Protein AF-A0A519MC18-F1 (afdb_monomer)

Foldseek 3Di:
DPDDAQDKDKDKFFQQADPVDNVHDGDDVVNVCVVQPPWDKDKDQAFFDPVVLVPDDPVVRRVCSVVVVVRRGMMIMITTHD

Radius of gyration: 14.72 Å; Cα contacts (8 Å, |Δi|>4): 125; chains: 1; bounding box: 36×29×37 Å

Sequence (82 aa):
RWVAPGGGVLVYDFVVDNPRNPDVRRVPLQELQSLFRGAQLQSHRLTLAPPIARRLPAWMIAPASQLLHPLRTHRLTWVAKP

Mean predicted aligned error: 3.23 Å

Nearest PDB structures (foldseek):
  1yzh-assembly1_A  TM=4.297E-01  e=6.796E+00  Streptococcus pneumoniae
  2jz5-assembly1_A  TM=4.277E-01  e=8.831E+00  Vibrio parahaemolyticus RIMD 2210633
  5z79-assembly3_E  TM=1.621E-01  e=7.256E+00  Plasmodium vivax

Secondary structure (DSSP, 8-state):
--SPTT-EEEEEEESS--TT-TT-----HHHHHHHSTT-EEEEEE--B-HHHHTTS-HHHHHHHHHH-GGGB-EEEEEEE--

pLDDT: mean 94.19, std 2.7, range [81.5, 97.69]

Solvent-accessible surface area (backbone atoms only — not comparable to full-atom values): 4836 Å² total; per-residue (Å²): 135,87,71,61,75,72,34,64,48,83,45,76,46,37,73,51,62,42,92,89,39,85,88,44,70,44,64,53,70,69,54,51,46,67,75,43,68,86,44,51,78,49,75,45,74,57,43,41,36,63,83,58,44,76,73,43,61,76,84,47,41,62,60,49,29,68,72,41,55,89,48,32,38,28,32,46,30,44,38,33,36,104

Structure (mmCIF, N/CA/C/O backbone):
data_AF-A0A519MC18-F1
#
_entry.id   AF-A0A519MC18-F1
#
loop_
_atom_site.group_PDB
_atom_site.id
_atom_site.type_symbol
_atom_site.label_atom_id
_atom_site.label_alt_id
_atom_site.label_comp_id
_atom_site.label_asym_id
_atom_site.label_entity_id
_atom_site.label_seq_id
_atom_site.pdbx_PDB_ins_code
_atom_site.Cartn_x
_atom_site.Cartn_y
_atom_site.Cartn_z
_atom_site.occupancy
_atom_site.B_iso_or_equiv
_atom_site.auth_seq_id
_atom_site.auth_comp_id
_atom_site.auth_asym_id
_atom_site.auth_atom_id
_atom_site.pdbx_PDB_model_num
ATOM 1 N N . ARG A 1 1 ? -19.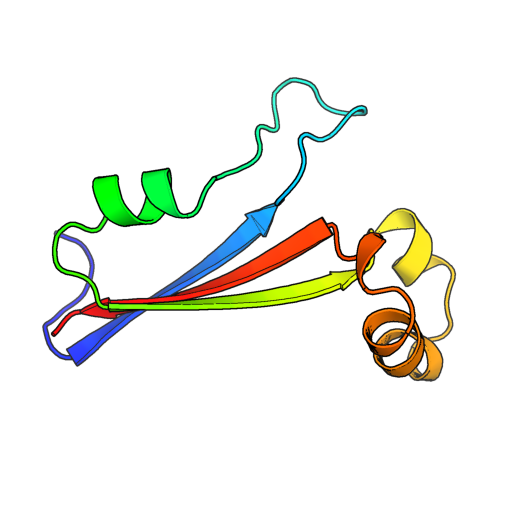699 6.195 8.702 1.00 81.50 1 ARG A N 1
ATOM 2 C CA . ARG A 1 1 ? -19.028 5.452 9.806 1.00 81.50 1 ARG A CA 1
ATOM 3 C C . ARG A 1 1 ? -18.125 4.414 9.147 1.00 81.50 1 ARG A C 1
ATOM 5 O O . ARG A 1 1 ? -18.581 3.828 8.181 1.00 81.50 1 ARG A O 1
ATOM 12 N N . TRP A 1 2 ? -16.877 4.255 9.593 1.00 90.94 2 TRP A N 1
ATOM 13 C CA . TRP A 1 2 ? -15.932 3.296 9.007 1.00 90.94 2 TRP A CA 1
ATOM 14 C C . TRP A 1 2 ? -15.900 2.019 9.856 1.00 90.94 2 TRP A C 1
ATOM 16 O O . TRP A 1 2 ? -16.858 1.260 9.800 1.00 90.94 2 TRP A O 1
ATOM 26 N N . VAL A 1 3 ? -14.911 1.814 10.722 1.00 95.88 3 VAL A N 1
ATOM 27 C CA . VAL A 1 3 ? -14.838 0.618 11.587 1.00 95.88 3 VAL A CA 1
ATOM 28 C C . VAL A 1 3 ? -15.333 0.878 13.018 1.00 95.88 3 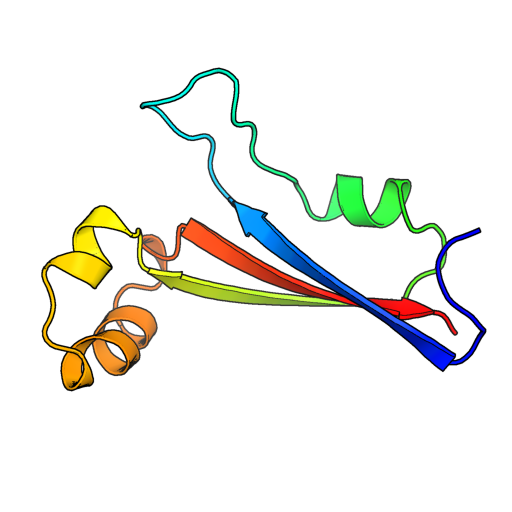VAL A C 1
ATOM 30 O O . VAL A 1 3 ? -15.552 2.032 13.423 1.00 95.88 3 VAL A O 1
ATOM 33 N N . ALA A 1 4 ? -15.537 -0.195 13.788 1.00 95.44 4 ALA A N 1
ATOM 34 C CA . ALA A 1 4 ? -15.762 -0.128 15.235 1.00 95.44 4 ALA A CA 1
ATOM 35 C C . ALA A 1 4 ? -14.505 0.399 15.971 1.00 95.44 4 ALA A C 1
ATOM 37 O O . ALA A 1 4 ? -13.411 0.300 15.413 1.00 95.44 4 ALA A O 1
ATOM 38 N N . PRO A 1 5 ? -14.633 0.992 17.176 1.00 93.94 5 PRO A N 1
ATOM 39 C CA . PRO A 1 5 ? -13.474 1.378 17.996 1.00 93.94 5 PRO A CA 1
ATOM 40 C C . PRO A 1 5 ? -12.492 0.212 18.187 1.00 93.94 5 PRO A C 1
ATOM 42 O O . PRO A 1 5 ? -12.926 -0.933 18.318 1.00 93.94 5 PRO A O 1
ATOM 45 N N . GLY A 1 6 ? -11.188 0.493 18.137 1.00 93.31 6 GLY A N 1
ATOM 46 C CA . GLY A 1 6 ? -10.122 -0.520 18.147 1.00 93.31 6 GLY A CA 1
ATOM 47 C C . GLY A 1 6 ? -9.902 -1.269 16.820 1.00 93.31 6 GLY A C 1
ATOM 48 O O . GLY A 1 6 ? -8.943 -2.028 16.697 1.00 93.31 6 GLY A O 1
ATOM 49 N N . GLY A 1 7 ? -10.760 -1.070 15.813 1.00 96.00 7 GLY A N 1
ATOM 50 C CA . GLY A 1 7 ? -10.565 -1.599 14.461 1.00 96.00 7 GLY A CA 1
ATOM 51 C C . GLY A 1 7 ? -9.653 -0.721 13.599 1.00 96.00 7 GLY A C 1
ATOM 52 O O . GLY A 1 7 ? -9.246 0.371 13.991 1.00 96.00 7 GLY A O 1
ATOM 53 N N . GLY A 1 8 ? -9.381 -1.150 12.367 1.00 96.62 8 GLY A N 1
ATOM 54 C CA . GLY A 1 8 ? -8.649 -0.323 11.411 1.00 96.62 8 GLY A CA 1
ATOM 55 C C . GLY A 1 8 ? -8.898 -0.695 9.957 1.00 96.62 8 GLY A C 1
ATOM 56 O O . GLY A 1 8 ? -9.527 -1.708 9.652 1.00 96.62 8 GLY A O 1
ATOM 57 N N . VAL A 1 9 ? -8.427 0.169 9.063 1.00 96.88 9 VAL A N 1
ATOM 58 C CA . VAL A 1 9 ? -8.518 -0.002 7.610 1.00 96.88 9 VAL A CA 1
ATOM 59 C C . VAL A 1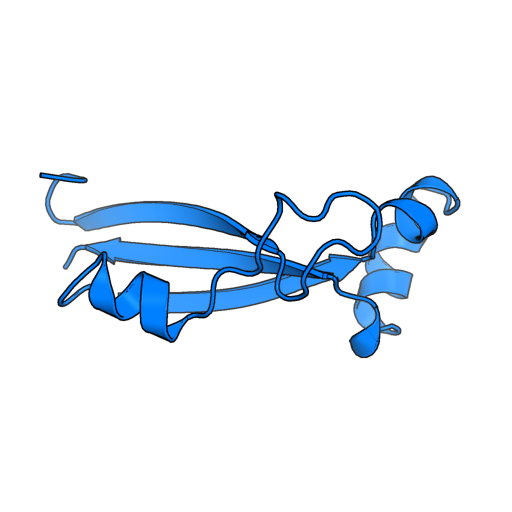 9 ? -7.115 -0.180 7.060 1.00 96.88 9 VAL A C 1
ATOM 61 O O . VAL A 1 9 ? -6.221 0.622 7.330 1.00 96.88 9 VAL A O 1
ATOM 64 N N . LEU A 1 10 ? -6.929 -1.234 6.270 1.00 96.88 10 LEU A N 1
ATOM 65 C CA . LEU A 1 10 ? -5.701 -1.458 5.525 1.00 96.88 10 LEU A CA 1
ATOM 66 C C . LEU A 1 10 ? -5.848 -0.841 4.134 1.00 96.88 10 LEU A C 1
ATOM 68 O O . L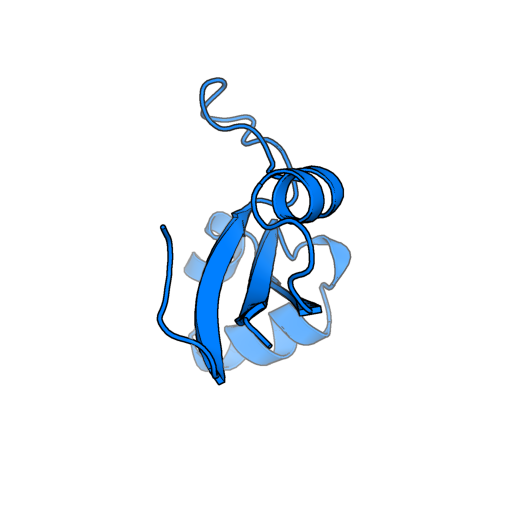EU A 1 10 ? -6.634 -1.315 3.318 1.00 96.88 10 LEU A O 1
ATOM 72 N N . VAL A 1 11 ? -5.095 0.222 3.872 1.00 96.25 11 VAL A N 1
ATOM 73 C CA . VAL A 1 11 ? -5.071 0.909 2.579 1.00 96.25 11 VAL A CA 1
ATOM 74 C C . VAL A 1 11 ? -3.832 0.470 1.811 1.00 96.25 11 VAL A C 1
ATOM 76 O O . VAL A 1 11 ? -2.710 0.615 2.301 1.00 96.25 11 VAL A O 1
ATOM 79 N N . TYR A 1 12 ? -4.029 -0.048 0.602 1.00 95.25 12 TYR A N 1
ATOM 80 C CA . TYR A 1 12 ? -2.956 -0.416 -0.313 1.00 95.25 12 TYR A CA 1
ATOM 81 C C . TYR A 1 12 ? -3.105 0.360 -1.617 1.00 95.25 12 TYR A C 1
ATOM 83 O O . TYR A 1 12 ? -4.039 0.104 -2.372 1.00 95.25 12 TYR A O 1
ATOM 91 N N . ASP A 1 13 ? -2.210 1.318 -1.859 1.00 93.62 13 ASP A N 1
ATOM 92 C CA . ASP A 1 13 ? -2.403 2.290 -2.939 1.00 93.62 13 ASP A CA 1
ATOM 93 C C . ASP A 1 13 ? -1.094 2.848 -3.522 1.00 93.62 13 ASP A C 1
ATOM 95 O O . ASP A 1 13 ? -0.005 2.668 -2.958 1.00 93.62 13 ASP A O 1
ATOM 99 N N . PHE A 1 14 ? -1.198 3.532 -4.661 1.00 92.75 14 PHE A N 1
ATOM 100 C CA . PHE A 1 14 ? -0.102 4.140 -5.401 1.00 92.75 14 PHE A CA 1
ATOM 101 C C . PHE A 1 14 ? 0.447 5.401 -4.719 1.00 92.75 14 PHE A C 1
ATOM 103 O O . PHE A 1 14 ? -0.284 6.269 -4.243 1.00 92.75 14 PHE A O 1
ATOM 110 N N . VAL A 1 15 ? 1.777 5.547 -4.731 1.00 92.88 15 VAL A N 1
ATOM 111 C CA . VAL A 1 15 ? 2.476 6.767 -4.266 1.00 92.88 15 VAL A CA 1
ATOM 112 C C . VAL A 1 15 ? 2.888 7.704 -5.401 1.00 92.88 15 VAL A C 1
ATOM 114 O O . VAL A 1 15 ? 3.407 8.793 -5.147 1.00 92.88 15 VAL A O 1
ATOM 117 N N . VAL A 1 16 ? 2.675 7.272 -6.640 1.00 91.69 16 VAL A N 1
ATOM 118 C CA . VAL A 1 16 ? 2.951 7.994 -7.884 1.00 91.69 16 VAL A CA 1
ATOM 119 C C . VAL A 1 16 ? 1.743 7.857 -8.801 1.00 91.69 16 VAL A C 1
ATOM 121 O O . VAL A 1 16 ? 1.046 6.848 -8.732 1.00 91.69 16 VAL A O 1
ATOM 124 N N . ASP A 1 17 ? 1.496 8.849 -9.650 1.00 92.50 17 ASP A N 1
ATOM 125 C CA . ASP A 1 17 ? 0.457 8.724 -10.673 1.00 92.50 17 ASP A CA 1
ATOM 126 C C . ASP A 1 17 ? 0.842 7.628 -11.675 1.00 92.50 17 ASP A C 1
ATOM 128 O O . ASP A 1 17 ? 2.029 7.358 -11.900 1.00 92.50 17 ASP A O 1
ATOM 132 N N . ASN A 1 18 ? -0.152 6.980 -12.283 1.00 89.56 18 ASN A N 1
ATOM 133 C CA . ASN A 1 18 ? 0.112 5.960 -13.289 1.00 89.56 18 ASN A CA 1
ATOM 134 C C . ASN A 1 18 ? 0.211 6.607 -14.682 1.00 89.56 18 ASN A C 1
ATOM 136 O O . ASN A 1 18 ? -0.812 6.976 -15.253 1.00 89.56 18 ASN A O 1
ATOM 140 N N . PRO A 1 19 ? 1.398 6.672 -15.313 1.00 85.56 19 PRO A N 1
ATOM 141 C CA . PRO A 1 19 ? 1.536 7.300 -16.628 1.00 85.56 19 PRO A CA 1
ATOM 142 C C . PRO A 1 19 ? 0.772 6.560 -17.736 1.00 85.56 19 PRO A C 1
ATOM 144 O O . PRO A 1 19 ? 0.545 7.116 -18.803 1.00 85.56 19 PRO A O 1
ATOM 147 N N . ARG A 1 20 ? 0.396 5.294 -17.508 1.00 87.25 20 ARG A N 1
ATOM 148 C CA . ARG A 1 20 ? -0.343 4.467 -18.473 1.00 87.25 20 ARG A CA 1
ATOM 149 C C . ARG A 1 20 ? -1.854 4.512 -18.272 1.00 87.25 20 ARG A C 1
ATOM 151 O O . ARG A 1 20 ? -2.570 3.930 -19.077 1.00 87.25 20 ARG A O 1
ATOM 158 N N . ASN A 1 21 ? -2.327 5.133 -17.194 1.00 91.81 21 ASN A N 1
ATOM 159 C CA . ASN A 1 21 ? -3.746 5.326 -16.945 1.00 91.81 21 ASN A CA 1
ATOM 160 C C . ASN A 1 21 ? -3.956 6.677 -16.233 1.00 91.81 21 ASN A C 1
ATOM 162 O O . ASN A 1 21 ? -3.761 6.736 -15.017 1.00 91.81 21 ASN A O 1
ATOM 166 N N . PRO A 1 22 ? -4.341 7.743 -16.960 1.00 91.56 22 PRO A N 1
ATOM 167 C CA . PRO A 1 22 ? -4.491 9.085 -16.393 1.00 91.56 22 PRO A CA 1
ATOM 168 C C . PRO A 1 22 ? -5.609 9.188 -15.344 1.00 91.56 22 PRO A C 1
ATOM 170 O O . PRO A 1 22 ? -5.580 10.107 -14.524 1.00 91.56 22 PRO A O 1
ATOM 173 N N . ASP A 1 23 ? -6.546 8.236 -15.325 1.00 93.88 23 ASP A N 1
ATOM 174 C CA . ASP A 1 23 ? -7.621 8.176 -14.330 1.00 93.88 23 ASP A CA 1
ATOM 175 C C . ASP A 1 23 ? -7.127 7.657 -12.968 1.00 93.88 23 ASP A C 1
ATOM 177 O O . ASP A 1 23 ? -7.829 7.764 -11.963 1.00 93.88 23 ASP A O 1
ATOM 181 N N . VAL A 1 24 ? -5.903 7.117 -12.898 1.00 92.25 24 VAL A N 1
ATOM 182 C CA . VAL A 1 24 ? -5.284 6.654 -11.650 1.00 92.25 24 VAL A CA 1
ATOM 183 C C . VAL A 1 24 ? -4.391 7.750 -11.077 1.00 92.25 24 VAL A C 1
ATOM 185 O O . VAL A 1 24 ? -3.273 7.993 -11.545 1.00 92.25 24 VAL A O 1
ATOM 188 N N . ARG A 1 25 ? -4.884 8.379 -10.010 1.00 91.75 25 ARG A N 1
ATOM 189 C CA . ARG A 1 25 ? -4.160 9.372 -9.213 1.00 91.75 25 ARG A CA 1
ATOM 190 C C . ARG A 1 25 ? -3.510 8.720 -8.000 1.00 91.75 25 ARG A C 1
ATOM 192 O O . ARG A 1 25 ? -4.082 7.818 -7.394 1.00 91.75 25 ARG A O 1
ATOM 199 N N . ARG A 1 26 ? -2.332 9.207 -7.616 1.00 92.81 26 ARG A N 1
ATOM 200 C CA . ARG A 1 26 ? -1.729 8.867 -6.323 1.00 92.81 26 ARG A CA 1
ATOM 201 C C . ARG A 1 26 ? -2.626 9.342 -5.182 1.00 92.81 26 ARG A C 1
ATOM 203 O O . ARG A 1 26 ? -3.186 10.432 -5.272 1.00 92.81 26 ARG A O 1
ATOM 210 N N . VAL A 1 27 ? -2.625 8.603 -4.076 1.00 90.69 27 VAL A N 1
ATOM 211 C CA . VAL A 1 27 ? -3.280 9.022 -2.828 1.00 90.69 27 VAL A CA 1
ATOM 212 C C . VAL A 1 27 ? -2.216 9.433 -1.800 1.00 90.69 27 VAL A C 1
ATOM 214 O O . VAL A 1 27 ? -1.466 8.592 -1.283 1.00 90.69 27 VAL A O 1
ATOM 217 N N . PRO A 1 28 ? -2.069 10.740 -1.507 1.00 92.31 28 PRO A N 1
ATOM 218 C CA . PRO A 1 28 ? -1.149 11.229 -0.487 1.00 92.31 28 PRO A CA 1
ATOM 219 C C . PRO A 1 28 ? -1.593 10.829 0.925 1.00 92.31 28 PRO A C 1
ATOM 221 O O . PRO A 1 28 ? -2.777 10.685 1.215 1.00 92.31 28 PRO A O 1
ATOM 224 N N . LEU A 1 29 ? -0.646 10.742 1.867 1.00 93.69 29 LEU A N 1
ATOM 225 C CA . LEU A 1 29 ? -0.997 10.491 3.274 1.00 93.69 29 LEU A CA 1
ATOM 226 C C . LEU A 1 29 ? -1.880 11.588 3.862 1.00 93.69 29 LEU A C 1
ATOM 228 O O . LEU A 1 29 ? -2.714 11.302 4.709 1.00 93.69 29 LEU A O 1
ATOM 232 N N . GLN A 1 30 ? -1.692 12.828 3.421 1.00 94.00 30 GLN A N 1
ATOM 233 C CA . GLN A 1 30 ? -2.486 13.975 3.850 1.00 94.00 30 GLN A CA 1
ATOM 234 C C . GLN A 1 30 ? -3.964 13.798 3.487 1.00 94.00 30 GLN A C 1
ATOM 236 O O . GLN A 1 30 ? -4.839 14.201 4.247 1.00 94.00 30 GLN A O 1
ATOM 241 N N . GLU A 1 31 ? -4.242 13.152 2.355 1.00 94.62 31 GLU A N 1
ATOM 242 C CA . GLU A 1 31 ? -5.601 12.815 1.947 1.00 94.62 31 GLU A CA 1
ATOM 243 C C . GLU A 1 31 ? -6.178 11.701 2.826 1.00 94.62 31 GLU A C 1
ATOM 245 O O . GLU A 1 31 ? -7.293 11.818 3.321 1.00 94.62 31 GLU A O 1
ATOM 250 N N . LEU A 1 32 ? -5.392 10.671 3.157 1.00 94.56 32 LEU A N 1
ATOM 251 C CA . LEU A 1 32 ? -5.831 9.667 4.135 1.00 94.56 32 LEU A CA 1
ATOM 252 C C . LEU A 1 32 ? -6.104 10.282 5.516 1.00 94.56 32 LEU A C 1
ATOM 254 O O . LEU A 1 32 ? -7.084 9.920 6.161 1.00 94.56 32 LEU A O 1
ATOM 258 N N . GLN A 1 33 ? -5.289 11.238 5.965 1.00 94.75 33 GLN A N 1
ATOM 259 C CA . GLN A 1 33 ? -5.522 11.959 7.224 1.00 94.75 33 GLN A CA 1
ATOM 260 C C . GLN A 1 33 ? -6.807 12.795 7.181 1.00 94.75 33 GLN A C 1
ATOM 262 O O . GLN A 1 33 ? -7.522 12.872 8.183 1.00 94.75 33 GLN A O 1
ATOM 267 N N . SER A 1 34 ? -7.119 13.414 6.038 1.00 95.25 34 SER A N 1
ATOM 268 C CA . SER A 1 34 ? -8.330 14.224 5.885 1.00 95.25 34 SER A CA 1
ATOM 269 C C . SER A 1 34 ? -9.598 13.364 5.814 1.00 95.25 34 SER A C 1
ATOM 271 O O . SER A 1 34 ? -10.618 13.756 6.392 1.00 95.25 34 SER A O 1
ATOM 273 N N . LEU A 1 35 ? -9.517 12.187 5.179 1.00 94.25 35 LEU A N 1
ATOM 274 C CA . LEU A 1 35 ? -10.590 11.191 5.092 1.00 94.25 35 LEU A CA 1
ATOM 275 C C . LEU A 1 35 ? -10.843 10.494 6.438 1.00 94.25 35 LEU A C 1
ATOM 277 O O . LEU A 1 35 ? -11.993 10.320 6.845 1.00 94.25 35 LEU A O 1
ATOM 281 N N . PHE A 1 36 ? -9.778 10.130 7.157 1.00 95.12 36 PHE A N 1
ATOM 282 C CA . PHE A 1 36 ? -9.835 9.417 8.435 1.00 95.12 36 PHE A CA 1
ATOM 283 C C . PHE A 1 36 ? -9.411 10.319 9.594 1.00 95.12 36 PHE A C 1
ATOM 285 O O . PHE A 1 36 ? -8.408 10.087 10.271 1.00 95.12 36 PHE A O 1
ATOM 292 N N . ARG A 1 37 ? -10.199 11.370 9.837 1.00 93.38 37 ARG A N 1
ATOM 293 C CA . ARG A 1 37 ? -9.905 12.344 10.897 1.00 93.38 37 ARG A CA 1
ATOM 294 C C . ARG A 1 37 ? -9.767 11.667 12.262 1.00 93.38 37 ARG A C 1
ATOM 296 O O . ARG A 1 37 ? -10.654 10.927 12.685 1.00 93.38 37 ARG A O 1
ATOM 303 N N . GLY A 1 38 ? -8.665 11.962 12.951 1.00 92.50 38 GLY A N 1
ATOM 304 C CA . GLY A 1 38 ? -8.353 11.414 14.275 1.00 92.50 38 GLY A CA 1
ATOM 305 C C . GLY A 1 38 ? -7.848 9.967 14.274 1.00 92.50 38 GLY A C 1
ATOM 306 O O . GLY A 1 38 ? -7.628 9.415 15.349 1.00 92.50 38 GLY A O 1
ATOM 307 N N . ALA A 1 39 ? -7.657 9.344 13.107 1.00 95.69 39 ALA A N 1
ATOM 308 C CA . ALA A 1 39 ? -7.041 8.026 13.018 1.00 95.69 39 ALA A CA 1
ATOM 309 C C . ALA A 1 39 ? -5.524 8.094 13.238 1.00 95.69 39 ALA A C 1
ATOM 311 O O . ALA A 1 39 ? -4.863 9.077 12.890 1.00 95.69 39 ALA A O 1
ATOM 312 N N . GLN A 1 40 ? -4.959 7.007 13.757 1.00 96.31 40 GLN A N 1
ATOM 313 C CA . GLN A 1 40 ? -3.512 6.827 13.834 1.00 96.31 40 GLN A CA 1
ATOM 314 C C . GLN A 1 40 ? -3.034 6.125 12.562 1.00 96.31 40 GLN A C 1
ATOM 316 O O . GLN A 1 40 ? -3.514 5.042 12.230 1.00 96.31 40 GLN A O 1
ATOM 321 N N . LEU A 1 41 ? -2.101 6.742 11.834 1.00 96.56 41 LEU A N 1
ATOM 322 C CA . LEU A 1 41 ? -1.605 6.214 10.562 1.00 96.56 41 LEU A CA 1
ATOM 323 C C . LEU A 1 41 ? -0.205 5.621 10.703 1.00 96.56 41 LEU A C 1
ATOM 325 O O . LEU A 1 41 ? 0.723 6.307 11.126 1.00 96.56 41 LEU A O 1
ATOM 329 N N . GLN A 1 42 ? -0.032 4.384 10.244 1.00 97.06 42 GLN A N 1
ATOM 330 C CA . GLN A 1 42 ? 1.275 3.751 10.060 1.00 97.06 42 GLN A CA 1
ATOM 331 C C . GLN A 1 42 ? 1.437 3.376 8.592 1.00 97.06 42 GLN A C 1
ATOM 333 O O . GLN A 1 42 ? 0.599 2.674 8.038 1.00 97.06 42 GLN A O 1
ATOM 338 N N . SER A 1 43 ? 2.501 3.838 7.936 1.00 96.44 43 SER A N 1
ATOM 339 C CA . SER A 1 43 ? 2.627 3.739 6.479 1.00 96.44 43 SER A CA 1
ATOM 340 C C . SER A 1 43 ? 4.017 3.300 6.044 1.00 96.44 43 SER A C 1
ATOM 342 O O . SER A 1 43 ? 5.004 3.942 6.393 1.00 96.44 43 SER A O 1
ATOM 344 N N . HIS A 1 44 ? 4.073 2.340 5.122 1.00 95.00 44 HIS A N 1
ATOM 345 C CA . HIS A 1 44 ? 5.320 1.842 4.547 1.00 95.00 44 HIS A CA 1
ATOM 346 C C . HIS A 1 44 ? 5.225 1.732 3.023 1.00 95.00 44 HIS A C 1
ATOM 348 O O . HIS A 1 44 ? 4.227 1.257 2.484 1.00 95.00 44 HIS A O 1
ATOM 354 N N . ARG A 1 45 ? 6.284 2.139 2.309 1.00 94.62 45 ARG A N 1
ATOM 355 C CA . ARG A 1 45 ? 6.445 1.819 0.880 1.00 94.62 45 ARG A CA 1
ATOM 356 C C . ARG A 1 45 ? 7.080 0.445 0.765 1.00 94.62 45 ARG A C 1
ATOM 358 O O . ARG A 1 45 ? 8.193 0.253 1.262 1.00 94.62 45 ARG A O 1
ATOM 365 N N . LEU A 1 46 ? 6.394 -0.487 0.115 1.00 92.31 46 LEU A N 1
ATOM 366 C CA . LEU A 1 46 ? 6.772 -1.903 0.141 1.00 92.31 46 LEU A CA 1
ATOM 367 C C . LEU A 1 46 ? 6.866 -2.488 -1.270 1.00 92.31 46 LEU A C 1
ATOM 369 O O . LEU A 1 46 ? 7.894 -3.057 -1.622 1.00 92.31 46 LEU A O 1
ATOM 373 N N . THR A 1 47 ? 5.842 -2.296 -2.101 1.00 94.06 47 THR A N 1
ATOM 374 C CA . THR A 1 47 ? 5.761 -2.988 -3.393 1.00 94.06 47 THR A CA 1
ATOM 375 C C . THR A 1 47 ? 6.549 -2.283 -4.483 1.00 94.06 47 THR A C 1
ATOM 377 O O . THR A 1 47 ? 6.272 -1.128 -4.832 1.00 94.06 47 THR A O 1
ATOM 380 N N . LEU A 1 48 ? 7.485 -3.022 -5.073 1.00 95.81 48 LEU A N 1
ATOM 381 C CA . LEU A 1 48 ? 8.167 -2.661 -6.309 1.00 95.81 48 LEU A CA 1
ATOM 382 C C . LEU A 1 48 ? 7.159 -2.405 -7.444 1.00 95.81 48 LEU A C 1
ATOM 384 O O . LEU A 1 48 ? 6.089 -3.009 -7.491 1.00 95.81 48 LEU A O 1
ATOM 388 N N . ALA A 1 49 ? 7.501 -1.521 -8.381 1.00 94.31 49 ALA A N 1
ATOM 389 C CA . ALA A 1 49 ? 6.736 -1.302 -9.605 1.00 94.31 49 ALA A CA 1
ATOM 390 C C .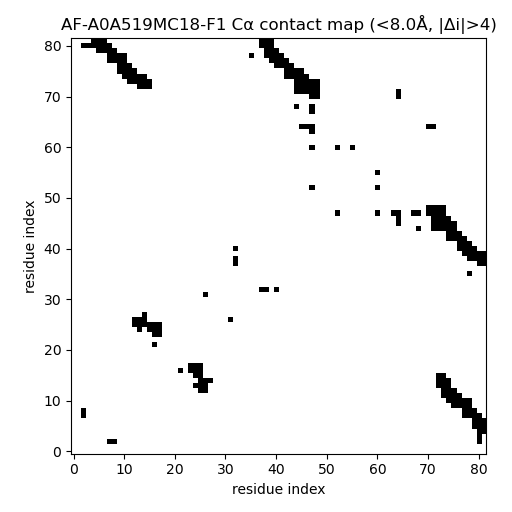 ALA A 1 49 ? 6.311 -2.643 -10.238 1.00 94.31 49 ALA A C 1
ATOM 392 O O . ALA A 1 49 ? 7.188 -3.441 -10.583 1.00 94.31 49 ALA A O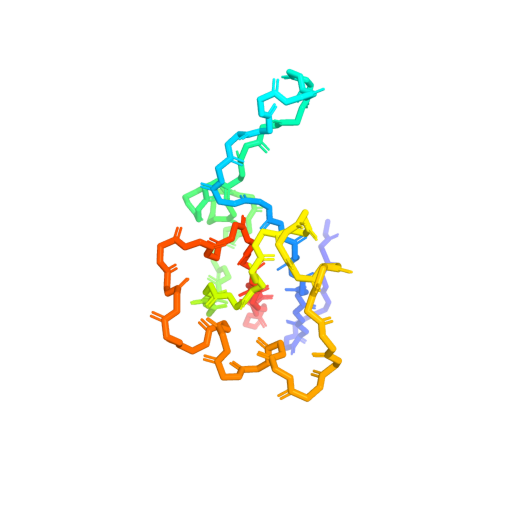 1
ATOM 393 N N . PRO A 1 50 ? 5.000 -2.903 -10.432 1.00 92.19 50 PRO A N 1
ATOM 394 C CA . PRO A 1 50 ? 4.520 -4.185 -10.945 1.00 92.19 50 PRO A CA 1
ATOM 395 C C . PRO A 1 50 ? 5.188 -4.637 -12.251 1.00 92.19 50 PRO A C 1
ATOM 397 O O . PRO A 1 50 ? 5.499 -5.821 -12.363 1.00 92.19 50 PRO A O 1
ATOM 400 N N .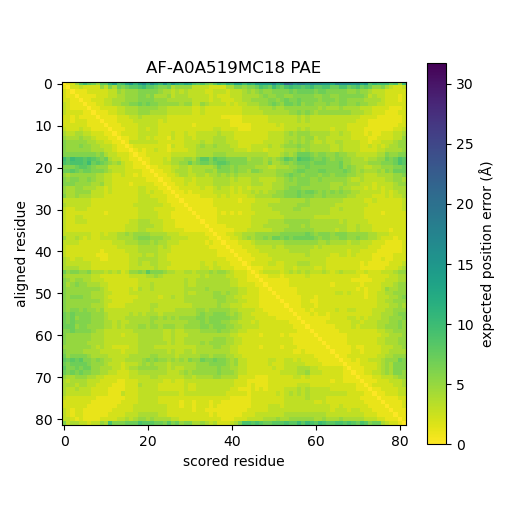 PRO A 1 51 ? 5.490 -3.751 -13.227 1.00 92.56 51 PRO A N 1
ATOM 401 C CA . PRO A 1 51 ? 6.226 -4.154 -14.423 1.00 92.56 51 PRO A CA 1
ATOM 402 C C . PRO A 1 51 ? 7.622 -4.722 -14.133 1.00 92.56 51 PRO A C 1
ATOM 404 O O . PRO A 1 51 ? 8.109 -5.535 -14.913 1.00 92.56 51 PRO A O 1
ATOM 407 N N . ILE A 1 52 ? 8.272 -4.297 -13.051 1.00 94.44 52 ILE A N 1
ATOM 408 C CA . ILE A 1 52 ? 9.589 -4.797 -12.647 1.00 94.44 52 ILE A CA 1
ATOM 409 C C . ILE A 1 52 ? 9.413 -6.083 -11.844 1.00 94.44 52 ILE A C 1
ATOM 411 O O . ILE A 1 52 ? 10.002 -7.098 -12.195 1.00 94.44 52 ILE A O 1
ATOM 415 N N . ALA A 1 53 ? 8.534 -6.076 -10.837 1.00 95.00 53 ALA A N 1
ATOM 416 C CA . ALA A 1 53 ? 8.287 -7.240 -9.986 1.00 95.00 53 ALA A CA 1
ATOM 417 C C . ALA A 1 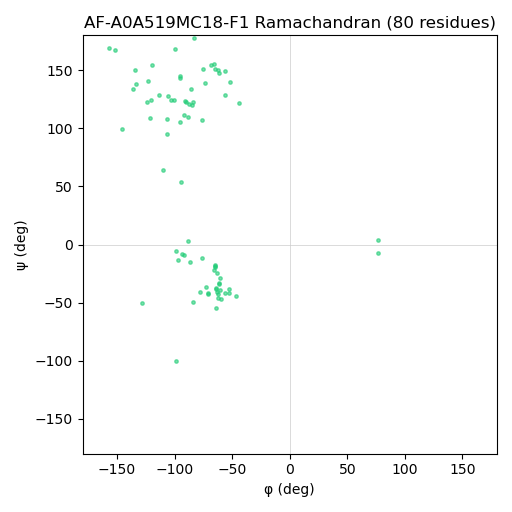53 ? 7.876 -8.483 -10.793 1.00 95.00 53 ALA A C 1
ATOM 419 O O . ALA A 1 53 ? 8.394 -9.565 -10.547 1.00 95.00 53 ALA A O 1
ATOM 420 N N . ARG A 1 54 ? 7.013 -8.322 -11.808 1.00 95.69 54 ARG A N 1
ATOM 421 C CA . ARG A 1 54 ? 6.560 -9.419 -12.687 1.00 95.69 54 ARG A CA 1
ATOM 422 C C . ARG A 1 54 ? 7.668 -10.034 -13.548 1.00 95.69 54 ARG A C 1
ATOM 424 O O . ARG A 1 54 ? 7.475 -11.123 -14.071 1.00 95.69 54 ARG A O 1
ATOM 431 N N . ARG A 1 55 ? 8.786 -9.329 -13.744 1.00 96.88 55 ARG A N 1
ATOM 432 C CA . ARG A 1 55 ? 9.946 -9.817 -14.508 1.00 96.88 55 ARG A CA 1
ATOM 433 C C . ARG A 1 55 ? 10.980 -10.515 -13.629 1.00 96.88 55 ARG A C 1
ATOM 435 O O . ARG A 1 55 ? 11.924 -11.090 -14.158 1.00 96.88 55 ARG A O 1
ATOM 442 N N . LEU A 1 56 ? 10.828 -10.444 -12.308 1.00 96.75 56 LEU A N 1
ATOM 443 C CA . LEU A 1 56 ? 11.730 -11.078 -11.360 1.00 96.75 56 LEU A CA 1
ATOM 444 C C . LEU A 1 56 ? 11.174 -12.450 -10.946 1.00 96.75 56 LEU A C 1
ATOM 446 O O . LEU A 1 56 ? 9.965 -12.585 -10.754 1.00 96.75 56 LEU A O 1
ATOM 450 N N . PRO A 1 57 ? 12.028 -13.467 -10.746 1.00 97.25 57 PRO A N 1
ATOM 451 C CA . PRO A 1 57 ? 11.624 -14.678 -10.051 1.00 97.25 57 PRO A CA 1
ATOM 452 C C . PRO A 1 57 ? 11.231 -14.340 -8.607 1.00 97.25 57 PRO A C 1
ATOM 454 O O . PRO A 1 57 ? 11.776 -13.416 -8.000 1.00 97.25 57 PRO A O 1
ATOM 457 N N . ALA A 1 58 ? 10.300 -15.113 -8.042 1.00 96.25 58 ALA A N 1
ATOM 458 C CA . ALA A 1 58 ? 9.658 -14.808 -6.761 1.00 96.25 58 ALA A CA 1
ATOM 459 C C . ALA A 1 58 ? 10.650 -14.529 -5.616 1.00 96.25 58 ALA A C 1
ATOM 461 O O . ALA A 1 58 ? 10.477 -13.573 -4.862 1.00 96.25 58 ALA A O 1
ATOM 462 N N . TRP A 1 59 ? 11.731 -15.309 -5.533 1.00 97.00 59 TRP A N 1
ATOM 463 C CA . TRP A 1 59 ? 12.761 -15.163 -4.502 1.00 97.00 59 TRP A CA 1
ATOM 464 C C . TRP A 1 59 ? 13.554 -13.848 -4.604 1.00 97.00 59 TRP A C 1
ATOM 466 O O . TRP A 1 59 ? 14.094 -13.387 -3.602 1.00 97.00 59 TRP A O 1
ATOM 476 N N . MET A 1 60 ? 13.590 -13.202 -5.777 1.00 96.94 60 MET A N 1
ATOM 477 C CA . MET A 1 60 ? 14.244 -11.901 -5.963 1.00 96.94 60 MET A CA 1
ATOM 478 C C . MET A 1 60 ? 13.343 -10.709 -5.639 1.00 96.94 60 MET A C 1
ATOM 480 O O . MET A 1 60 ? 13.851 -9.604 -5.470 1.00 96.94 60 MET A O 1
ATOM 484 N N . ILE A 1 61 ? 12.023 -10.888 -5.522 1.00 95.50 61 ILE A N 1
ATOM 485 C CA . ILE A 1 61 ? 11.096 -9.760 -5.330 1.00 95.50 61 ILE A CA 1
ATOM 486 C C . ILE A 1 61 ? 11.384 -9.034 -4.013 1.00 95.50 61 ILE A C 1
ATOM 488 O O . ILE A 1 61 ? 11.458 -7.804 -3.997 1.00 95.50 61 ILE A O 1
ATOM 492 N N . ALA A 1 62 ? 11.571 -9.775 -2.919 1.00 94.31 62 ALA A N 1
ATOM 493 C CA . ALA A 1 62 ? 11.871 -9.203 -1.610 1.00 94.31 62 ALA A CA 1
ATOM 494 C C . ALA A 1 62 ? 13.221 -8.454 -1.573 1.00 94.31 62 ALA A C 1
ATOM 496 O O . ALA A 1 62 ? 13.203 -7.261 -1.256 1.00 94.31 62 ALA A O 1
ATOM 497 N N . PRO A 1 63 ? 14.369 -9.058 -1.949 1.00 96.00 63 PRO A N 1
ATOM 498 C CA . PRO A 1 63 ? 15.648 -8.345 -1.947 1.00 96.00 63 PRO A CA 1
ATOM 499 C C . PRO A 1 63 ? 15.674 -7.185 -2.952 1.00 96.00 63 PRO A C 1
ATOM 501 O O . PRO A 1 63 ? 16.166 -6.106 -2.627 1.00 96.00 63 PRO A O 1
ATOM 504 N N . ALA A 1 64 ? 15.072 -7.336 -4.138 1.00 95.56 64 ALA A N 1
ATOM 505 C CA . ALA A 1 64 ? 14.962 -6.232 -5.092 1.00 95.56 64 ALA A CA 1
ATOM 506 C C . ALA A 1 64 ? 14.117 -5.085 -4.530 1.00 95.56 64 ALA A C 1
ATOM 508 O O . ALA A 1 64 ? 14.487 -3.924 -4.675 1.00 95.56 64 ALA A O 1
ATOM 509 N N . SER A 1 65 ? 13.011 -5.389 -3.844 1.00 94.81 65 SER A N 1
ATOM 510 C CA . SER A 1 65 ? 12.212 -4.365 -3.169 1.00 94.81 65 SER A CA 1
ATOM 511 C C . SER A 1 65 ? 13.032 -3.674 -2.083 1.00 94.81 65 SER A C 1
ATOM 513 O O . SER A 1 65 ? 12.983 -2.449 -1.996 1.00 94.81 65 SER A O 1
ATOM 515 N N . GLN A 1 66 ? 13.816 -4.415 -1.293 1.00 94.00 66 GLN A N 1
ATOM 516 C CA . GLN A 1 66 ? 14.706 -3.867 -0.264 1.00 94.00 66 GLN A CA 1
ATOM 517 C C . GLN A 1 66 ? 15.760 -2.917 -0.839 1.00 94.00 66 GLN A C 1
ATOM 519 O O . GLN A 1 66 ? 15.898 -1.814 -0.328 1.00 94.00 66 GLN A O 1
ATOM 524 N N . LEU A 1 67 ? 16.433 -3.290 -1.925 1.00 95.06 67 LEU A N 1
ATOM 525 C CA . LEU A 1 67 ? 17.501 -2.482 -2.523 1.00 95.06 67 LEU A CA 1
ATOM 526 C C . LEU A 1 67 ? 16.965 -1.305 -3.351 1.00 95.06 67 LEU A C 1
ATOM 528 O O . LEU A 1 67 ? 17.470 -0.187 -3.271 1.00 95.06 67 LEU A O 1
ATOM 532 N N . LEU A 1 68 ? 15.904 -1.526 -4.128 1.00 94.38 68 LEU A N 1
ATOM 533 C CA . LEU A 1 68 ? 15.375 -0.563 -5.096 1.00 94.38 68 LEU A CA 1
ATOM 534 C C . LEU A 1 68 ? 14.248 0.284 -4.489 1.00 94.38 68 LEU A C 1
ATOM 536 O O . LEU A 1 68 ? 13.153 0.389 -5.044 1.00 94.38 68 LEU A O 1
ATOM 540 N N . HIS A 1 69 ? 14.521 0.920 -3.345 1.00 91.69 69 HIS A N 1
ATOM 541 C CA . HIS A 1 69 ? 13.580 1.808 -2.647 1.00 91.69 69 HIS A CA 1
ATOM 542 C C . HIS A 1 69 ? 12.866 2.834 -3.556 1.00 91.69 69 HIS A C 1
ATOM 544 O O . HIS A 1 69 ? 11.645 2.970 -3.422 1.00 91.69 69 HIS A O 1
ATOM 550 N N . PRO A 1 70 ? 13.550 3.528 -4.494 1.00 93.00 70 PRO A N 1
ATOM 551 C CA . PRO A 1 70 ? 12.899 4.496 -5.384 1.00 93.00 70 PRO A CA 1
ATOM 552 C C . PRO A 1 70 ? 11.857 3.873 -6.319 1.00 93.00 70 PRO A C 1
ATOM 554 O O . PRO A 1 70 ? 10.934 4.554 -6.757 1.00 93.00 70 PRO A O 1
ATOM 557 N N . LEU A 1 71 ? 11.978 2.575 -6.606 1.00 94.56 71 LEU A N 1
ATOM 558 C CA . LEU A 1 71 ? 11.080 1.849 -7.501 1.00 94.56 71 LEU A CA 1
ATOM 559 C C . LEU A 1 71 ? 9.866 1.264 -6.770 1.00 94.56 71 LEU A C 1
ATOM 561 O O . LEU A 1 71 ? 9.040 0.595 -7.395 1.00 94.56 71 LEU A O 1
ATOM 565 N N . ARG A 1 72 ? 9.720 1.509 -5.461 1.00 95.44 72 ARG A N 1
ATOM 566 C CA . ARG A 1 72 ? 8.512 1.142 -4.720 1.00 95.44 72 ARG A CA 1
ATOM 567 C C . ARG A 1 72 ? 7.392 2.124 -5.034 1.00 95.44 72 ARG A C 1
ATOM 569 O O . ARG A 1 72 ? 7.397 3.267 -4.581 1.00 95.44 72 ARG A O 1
ATOM 576 N N . THR A 1 73 ? 6.426 1.655 -5.809 1.00 94.75 73 THR A N 1
ATOM 577 C CA . THR A 1 73 ? 5.327 2.480 -6.337 1.00 94.75 73 THR A CA 1
ATOM 578 C C . THR A 1 73 ? 4.058 2.383 -5.509 1.00 94.75 73 THR A C 1
ATOM 580 O O . THR A 1 73 ? 3.179 3.221 -5.681 1.00 94.75 73 THR A O 1
ATOM 583 N N . HIS A 1 74 ? 3.967 1.405 -4.604 1.00 94.56 74 HIS A N 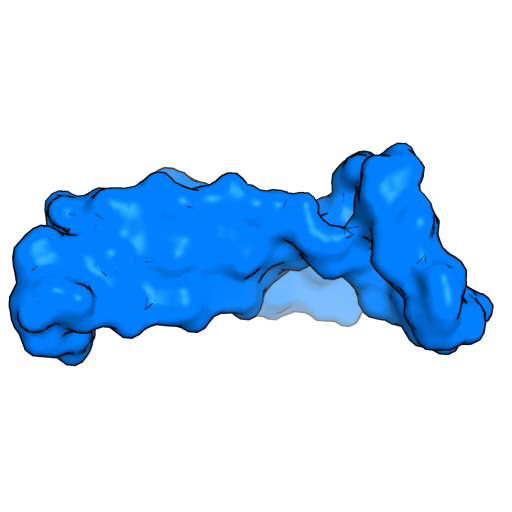1
ATOM 584 C CA . HIS A 1 74 ? 2.814 1.250 -3.725 1.00 94.56 74 HIS A CA 1
ATOM 585 C C . HIS A 1 74 ? 3.208 1.360 -2.259 1.00 94.56 74 HIS A C 1
ATOM 587 O O . HIS A 1 74 ? 4.341 1.073 -1.842 1.00 94.56 74 HIS A O 1
ATOM 593 N N . ARG A 1 75 ? 2.219 1.754 -1.474 1.00 94.69 75 ARG A N 1
ATOM 594 C CA . ARG A 1 75 ? 2.284 1.915 -0.034 1.00 94.69 75 ARG A CA 1
ATOM 595 C C . ARG A 1 75 ? 1.211 1.060 0.609 1.00 94.69 75 ARG A C 1
ATOM 597 O O . ARG A 1 75 ? 0.083 1.020 0.134 1.00 94.69 75 ARG A O 1
ATOM 604 N N . LEU A 1 76 ? 1.571 0.450 1.727 1.00 96.88 76 LEU A N 1
ATOM 605 C CA . LEU A 1 76 ? 0.633 -0.139 2.666 1.00 96.88 76 LEU A CA 1
ATOM 606 C C . LEU A 1 76 ? 0.495 0.805 3.859 1.00 96.88 76 LEU A C 1
ATOM 608 O O . LEU A 1 76 ? 1.501 1.175 4.471 1.00 96.88 76 LEU A O 1
ATOM 612 N N . THR A 1 77 ? -0.730 1.218 4.160 1.00 97.50 77 THR A N 1
ATOM 613 C CA . THR A 1 77 ? -1.047 2.096 5.287 1.00 97.50 77 THR A CA 1
ATOM 614 C C . THR A 1 77 ? -2.079 1.436 6.180 1.00 97.50 77 THR A C 1
ATOM 616 O O . THR A 1 77 ? -3.169 1.098 5.731 1.00 97.50 77 THR A O 1
ATOM 619 N N . TRP A 1 78 ? -1.734 1.271 7.449 1.00 97.69 78 TRP A N 1
ATOM 620 C CA . TRP A 1 78 ? -2.671 0.927 8.501 1.00 97.69 78 TRP A CA 1
ATOM 621 C C . TRP A 1 78 ? -3.279 2.208 9.068 1.00 97.69 78 TRP A C 1
ATOM 623 O O . TRP A 1 78 ? -2.559 3.092 9.536 1.00 97.69 78 TRP A O 1
ATOM 633 N N . VAL A 1 79 ? -4.602 2.307 8.985 1.00 97.31 79 VAL A N 1
ATOM 634 C CA . VAL A 1 79 ? -5.410 3.406 9.510 1.00 97.31 79 VAL A CA 1
ATOM 635 C C . VAL A 1 79 ? -6.130 2.885 10.751 1.00 97.31 79 VAL A C 1
ATOM 637 O O . VAL A 1 79 ? -7.174 2.244 10.634 1.00 97.31 79 VAL A O 1
ATOM 640 N N . ALA A 1 80 ? -5.571 3.110 11.936 1.00 97.56 80 ALA A N 1
ATOM 641 C CA . ALA A 1 80 ? -6.142 2.615 13.185 1.00 97.56 80 ALA A CA 1
ATOM 642 C C . ALA A 1 80 ? -7.193 3.585 13.731 1.00 97.56 80 ALA A C 1
ATOM 644 O O . ALA A 1 80 ? -6.959 4.799 13.796 1.00 97.56 80 ALA A O 1
ATOM 645 N N . LYS A 1 81 ? -8.342 3.049 14.142 1.00 96.25 81 LYS A N 1
ATOM 646 C CA . LYS A 1 81 ? -9.344 3.796 14.892 1.00 96.25 81 LYS A CA 1
ATOM 647 C C . LYS A 1 81 ? -9.044 3.646 16.383 1.00 96.25 81 LYS A C 1
ATOM 649 O O . LYS A 1 81 ? -9.020 2.502 16.841 1.00 96.25 81 LYS A O 1
ATOM 654 N N . PRO A 1 82 ? -8.835 4.749 17.117 1.00 88.88 82 PRO A N 1
ATOM 655 C CA . PRO A 1 82 ? -8.731 4.675 18.568 1.00 88.88 82 PRO A CA 1
ATOM 656 C C . PRO A 1 82 ? -10.010 4.102 19.197 1.00 88.88 82 PRO A C 1
ATOM 658 O O . PRO A 1 82 ? -11.106 4.225 18.591 1.00 88.88 82 PRO A O 1
#